Protein AF-A0A6A0CVZ5-F1 (afdb_monomer)

Secondary structure (DSSP, 8-state):
---------------SS---TTS--EEE-STTTT-TT-BHHHHHHTT----S--B---HHHHHHT-TTSS-SEEEEESS---EEE-SS-EEEEHHHHHHHHHHHTTT--BHHHHHHHHHHHHHHHSTT-HHHHHHEEEEE-TT-BTT---

Mean predicted aligned error: 9.69 Å

Solvent-accessible surface area (backbone atoms only — not comparable to full-atom values): 8809 Å² total; per-residue (Å²): 136,88,83,83,89,83,89,78,95,71,93,72,83,85,76,92,80,86,74,62,79,86,64,42,69,44,77,43,86,40,54,40,30,38,16,76,81,37,35,34,63,60,42,42,77,74,70,42,95,57,96,57,92,48,78,44,82,19,60,46,54,54,27,52,67,34,81,99,40,63,21,70,24,32,37,18,16,43,40,84,57,51,63,44,71,60,98,92,41,47,69,31,41,41,48,25,40,51,51,30,29,62,58,26,47,75,78,40,48,36,45,39,58,14,51,49,46,7,50,53,52,34,51,71,71,34,72,86,61,61,62,58,65,69,30,50,47,79,49,64,64,48,82,42,46,63,89,56,86,133

Foldseek 3Di:
DDDDDDDDDDPPPPPPPDDDQPQDEEEDLFFQQQQQFDWPVVCVVVVHDDPDTGTDGHNQVCQCPDPPGRHQKYKDFNGGWDFDADPVGTQATSGQLVVQLVVLCVVFQQQLSSNVSSLVVRCVRPPPPVVRSVGMDMDHDSRDGRVHDD

Sequence (150 aa):
MTKTRHGSAGISLPILRHCSMATDFRSYYACLTAKLDFNSSDLREDGVPMPVNATFPCFAWSFVRHPYGGAIATVGATRVAFTGVDEEGPHWGAGLLAASFFEAYQETDILGEVFAGAQEAYANNAPGDTFTLQEFILLGDPTLKIGGYA

Nearest PDB structures (foldseek):
  8v4x-assembly1_C  TM=6.374E-01  e=7.730E-01  Homo sapiens
  1qdu-assembly2_F  TM=5.278E-01  e=1.243E+00  Homo sapiens
  8v4x-assembly4_F  TM=5.358E-01  e=2.623E+00  Homo sapiens

pLDDT: mean 80.3, std 22.87, range [24.89, 97.75]

Radius of gyration: 17.56 Å; Cα contacts (8 Å, |Δi|>4): 244; chains: 1; bounding box: 37×38×62 Å

Structure (mmCIF, N/CA/C/O backbone):
data_AF-A0A6A0CVZ5-F1
#
_entry.id   AF-A0A6A0CVZ5-F1
#
loop_
_atom_site.group_PDB
_atom_site.id
_atom_site.type_symbol
_atom_site.label_atom_id
_atom_site.label_alt_id
_atom_site.label_comp_id
_atom_site.label_asym_id
_atom_site.label_entity_id
_atom_site.label_seq_id
_atom_site.pdbx_PDB_ins_code
_atom_site.Cartn_x
_atom_site.Cartn_y
_atom_site.Cartn_z
_atom_site.occupancy
_atom_site.B_iso_or_equiv
_atom_site.auth_seq_id
_atom_site.auth_comp_id
_atom_site.auth_asym_id
_atom_site.auth_atom_id
_atom_site.pdbx_PDB_model_num
ATOM 1 N N . MET A 1 1 ? -5.000 7.008 36.499 1.00 33.66 1 MET A N 1
ATOM 2 C CA . MET A 1 1 ? -3.834 6.584 37.303 1.00 33.66 1 MET A CA 1
ATOM 3 C C . MET A 1 1 ? -2.704 6.277 36.341 1.00 33.66 1 MET A C 1
ATOM 5 O O . MET A 1 1 ? -2.853 5.443 35.462 1.00 33.66 1 MET A O 1
ATOM 9 N N . THR A 1 2 ? -1.660 7.081 36.447 1.00 31.67 2 THR A N 1
ATOM 10 C CA . THR A 1 2 ? -0.451 7.165 35.628 1.00 31.67 2 THR A CA 1
ATOM 11 C C . THR A 1 2 ? 0.339 5.855 35.597 1.00 31.67 2 THR A C 1
ATOM 13 O O . THR A 1 2 ? 0.534 5.234 36.638 1.00 31.67 2 THR A O 1
ATOM 16 N N . LYS A 1 3 ? 0.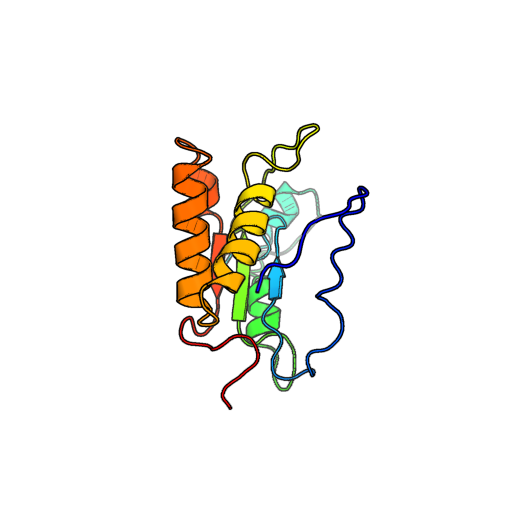856 5.464 34.423 1.00 28.48 3 LYS A N 1
ATOM 17 C CA . LYS A 1 3 ? 1.918 4.454 34.321 1.00 28.48 3 LYS A CA 1
ATOM 18 C C . LYS A 1 3 ? 3.158 5.095 33.702 1.00 28.48 3 LYS A C 1
ATOM 20 O O . LYS A 1 3 ? 3.184 5.463 32.533 1.00 28.48 3 LYS A O 1
ATOM 25 N N . THR A 1 4 ? 4.141 5.303 34.564 1.00 28.73 4 THR A N 1
ATOM 26 C CA . THR A 1 4 ? 5.464 5.879 34.322 1.00 28.73 4 THR A CA 1
ATOM 27 C C . THR A 1 4 ? 6.338 4.949 33.474 1.00 28.73 4 THR A C 1
ATOM 29 O O . THR A 1 4 ? 6.280 3.728 33.612 1.00 28.73 4 THR A O 1
ATOM 32 N N . ARG A 1 5 ? 7.160 5.554 32.606 1.00 39.94 5 ARG A N 1
ATOM 33 C CA . ARG A 1 5 ? 8.176 4.906 31.759 1.00 39.94 5 ARG A CA 1
ATOM 34 C C . ARG A 1 5 ? 9.395 4.458 32.581 1.00 39.94 5 ARG A C 1
ATOM 36 O O . ARG A 1 5 ? 9.861 5.212 33.426 1.00 39.94 5 ARG A O 1
ATOM 43 N N . HIS A 1 6 ? 9.984 3.319 32.219 1.00 27.38 6 HIS A N 1
ATOM 44 C CA . HIS A 1 6 ? 11.432 3.088 32.286 1.00 27.38 6 HIS A CA 1
ATOM 45 C C . HIS A 1 6 ? 11.864 2.281 31.053 1.00 27.38 6 HIS A C 1
ATOM 47 O O . HIS A 1 6 ? 11.118 1.429 30.577 1.00 27.38 6 HIS A O 1
ATOM 53 N N . GLY A 1 7 ? 13.011 2.660 30.486 1.00 26.14 7 GLY A N 1
ATOM 54 C CA . GLY A 1 7 ? 13.398 2.380 29.107 1.00 26.14 7 GLY A CA 1
ATOM 55 C C . GLY A 1 7 ? 14.220 1.116 28.876 1.00 26.14 7 GLY A C 1
ATOM 56 O O . GLY A 1 7 ? 14.746 0.517 29.805 1.00 26.14 7 GLY A O 1
ATOM 57 N N . SER A 1 8 ? 14.344 0.766 27.598 1.00 24.94 8 SER A N 1
ATOM 58 C CA . SER A 1 8 ? 15.576 0.364 26.908 1.00 24.94 8 SER A CA 1
ATOM 59 C C . SER A 1 8 ? 15.206 0.019 25.466 1.00 24.94 8 SER A C 1
ATOM 61 O O . SER A 1 8 ? 14.178 -0.608 25.224 1.00 24.94 8 SER A O 1
ATOM 63 N N . ALA A 1 9 ? 16.039 0.464 24.528 1.00 33.84 9 ALA A N 1
ATOM 64 C CA . ALA A 1 9 ? 15.898 0.276 23.093 1.00 33.84 9 ALA A CA 1
ATOM 65 C C . ALA A 1 9 ? 15.687 -1.195 22.699 1.00 33.84 9 ALA A C 1
ATOM 67 O O . ALA A 1 9 ? 16.358 -2.099 23.199 1.00 33.84 9 ALA A O 1
ATOM 68 N N . GLY A 1 10 ? 14.751 -1.398 21.776 1.00 24.89 10 GLY A N 1
ATOM 69 C CA . GLY A 1 10 ? 14.396 -2.686 21.204 1.00 24.89 10 GLY A CA 1
ATOM 70 C C . GLY A 1 10 ? 13.020 -2.578 20.569 1.00 24.89 10 GLY A C 1
ATOM 71 O O . GLY A 1 10 ? 12.022 -2.897 21.209 1.00 24.89 10 GLY A O 1
ATOM 72 N N . ILE A 1 11 ? 12.957 -2.107 19.321 1.00 29.30 11 ILE A N 1
ATOM 73 C CA . ILE A 1 11 ? 11.749 -2.195 18.494 1.00 29.30 11 ILE A CA 1
ATOM 74 C C . ILE A 1 11 ? 11.582 -3.677 18.122 1.00 29.30 11 ILE A C 1
ATOM 76 O O . ILE A 1 11 ? 11.914 -4.133 17.034 1.00 29.30 11 ILE A O 1
ATOM 80 N N . SER A 1 12 ? 11.149 -4.474 19.093 1.00 24.89 12 SER A N 1
ATOM 81 C CA . SER A 1 12 ? 10.522 -5.760 18.839 1.00 24.89 12 SER A CA 1
ATOM 82 C C . SER A 1 12 ? 9.123 -5.410 18.365 1.00 24.89 12 SER A C 1
ATOM 84 O O . SER A 1 12 ? 8.356 -4.902 19.172 1.00 24.89 12 SER A O 1
ATOM 86 N N . LEU A 1 13 ? 8.817 -5.592 17.076 1.00 31.86 13 LEU A N 1
ATOM 87 C CA . LEU A 1 13 ? 7.444 -5.625 16.562 1.00 31.86 13 LEU A CA 1
ATOM 88 C C . LEU A 1 13 ? 6.859 -7.003 16.923 1.00 31.86 13 LEU A C 1
ATOM 90 O O . LEU A 1 13 ? 7.119 -7.970 16.200 1.00 31.86 13 LEU A O 1
ATOM 94 N N . PRO A 1 14 ? 6.064 -7.163 17.997 1.00 29.78 14 PRO A N 1
ATOM 95 C CA . PRO A 1 14 ? 5.505 -8.442 18.378 1.00 29.78 14 PRO A CA 1
ATOM 96 C C . PRO A 1 14 ? 3.990 -8.343 18.178 1.00 29.78 14 PRO A C 1
ATOM 98 O O . PRO A 1 14 ? 3.239 -8.421 19.140 1.00 29.78 14 PRO A O 1
ATOM 101 N N . ILE A 1 15 ? 3.529 -8.055 16.955 1.00 35.09 15 ILE A N 1
ATOM 102 C CA . ILE A 1 15 ? 2.080 -7.966 16.669 1.00 35.09 15 ILE A CA 1
ATOM 103 C C . ILE A 1 15 ? 1.651 -8.930 15.548 1.00 35.09 15 ILE A C 1
ATOM 105 O O . ILE A 1 15 ? 0.480 -9.250 15.409 1.00 35.09 15 ILE A O 1
ATOM 109 N N . LEU A 1 16 ? 2.591 -9.558 14.835 1.00 34.28 16 LEU A N 1
ATOM 110 C CA . LEU A 1 16 ? 2.291 -10.522 13.763 1.00 34.28 16 LEU A CA 1
ATOM 111 C C . LEU A 1 16 ? 2.191 -11.989 14.229 1.00 34.28 16 LEU A C 1
ATOM 113 O O . LEU A 1 16 ? 2.517 -12.915 13.487 1.00 34.28 16 LEU A O 1
ATOM 117 N N . ARG A 1 17 ? 1.754 -12.243 15.468 1.00 30.12 17 ARG A N 1
ATOM 118 C CA . ARG A 1 17 ? 1.516 -13.612 15.958 1.00 30.12 17 ARG A CA 1
ATOM 119 C C . ARG A 1 17 ? 0.166 -13.740 16.652 1.00 30.12 17 ARG A C 1
ATOM 121 O O . ARG A 1 17 ? 0.115 -13.657 17.871 1.00 30.12 17 ARG A O 1
ATOM 128 N N . HIS A 1 18 ? -0.846 -14.065 15.847 1.00 30.23 18 HIS A N 1
ATOM 129 C CA . HIS A 1 18 ? -2.138 -14.712 16.150 1.00 30.23 18 HIS A CA 1
ATOM 130 C C . HIS A 1 18 ? -3.326 -13.908 15.616 1.00 30.23 18 HIS A C 1
ATOM 132 O O . HIS A 1 18 ? -4.028 -13.239 16.366 1.00 30.23 18 HIS A O 1
ATOM 138 N N . CYS A 1 19 ? -3.616 -14.059 14.324 1.00 25.06 19 CYS A N 1
ATOM 139 C CA . CYS A 1 19 ? -4.991 -13.961 13.853 1.00 25.06 19 CYS A CA 1
ATOM 140 C C . CYS A 1 19 ? -5.268 -15.130 12.901 1.00 25.06 19 CYS A C 1
ATOM 142 O O . CYS A 1 19 ? -4.420 -15.510 12.097 1.00 25.06 19 CYS A O 1
ATOM 144 N N . SER A 1 20 ? -6.416 -15.770 13.105 1.00 26.02 20 SER A N 1
ATOM 145 C CA . SER A 1 20 ? -6.880 -16.970 12.409 1.00 26.02 20 SER A CA 1
ATOM 146 C C . SER A 1 20 ? -6.932 -16.762 10.887 1.00 26.02 20 SER A C 1
ATOM 148 O O . SER A 1 20 ? -7.199 -15.658 10.423 1.00 26.02 20 SER A O 1
ATOM 150 N N . MET A 1 21 ? -6.725 -17.831 10.108 1.00 28.28 21 MET A N 1
ATOM 151 C CA . MET A 1 21 ? -6.599 -17.856 8.632 1.00 28.28 21 MET A CA 1
ATOM 152 C C . MET A 1 21 ? -7.810 -17.321 7.827 1.00 28.28 21 MET A C 1
ATOM 154 O O . MET A 1 21 ? -7.831 -17.458 6.608 1.00 28.28 21 MET A O 1
ATOM 158 N N . ALA A 1 22 ? -8.813 -16.716 8.468 1.00 27.78 22 ALA A N 1
ATOM 159 C CA . ALA A 1 22 ? -10.002 -16.149 7.826 1.00 27.78 22 ALA A CA 1
ATOM 160 C C . ALA A 1 22 ? -10.139 -14.616 7.981 1.00 27.78 22 ALA A C 1
ATOM 162 O O . ALA A 1 22 ? -11.060 -14.043 7.407 1.00 27.78 22 ALA A O 1
ATOM 163 N N . THR A 1 23 ? -9.254 -13.941 8.730 1.00 37.59 23 THR A N 1
ATOM 164 C CA . THR A 1 23 ? -9.382 -12.505 9.077 1.00 37.59 23 THR A CA 1
ATOM 165 C C . THR A 1 23 ? -8.113 -11.672 8.837 1.00 37.59 23 THR A C 1
ATOM 167 O O . THR A 1 23 ? -7.984 -10.582 9.388 1.00 37.59 23 THR A O 1
ATOM 170 N N . ASP A 1 24 ? -7.152 -12.164 8.047 1.00 55.34 24 ASP A N 1
ATOM 171 C CA . ASP A 1 24 ? -5.836 -11.522 7.899 1.00 55.34 24 ASP A CA 1
ATOM 172 C C . ASP A 1 24 ? -5.861 -10.437 6.802 1.00 55.34 24 ASP A C 1
ATOM 174 O O . ASP A 1 24 ? -5.843 -10.730 5.603 1.00 55.34 24 ASP A O 1
ATOM 178 N N . PHE A 1 25 ? -5.938 -9.167 7.210 1.00 47.16 25 PHE A N 1
ATOM 179 C CA . PHE A 1 25 ? -5.551 -8.039 6.360 1.00 47.16 25 PHE A CA 1
ATOM 180 C C . PHE A 1 25 ? -4.025 -8.044 6.202 1.00 47.16 25 PHE A C 1
ATOM 182 O O . PHE A 1 25 ? -3.302 -8.121 7.195 1.00 47.16 25 PHE A O 1
ATOM 189 N N . ARG A 1 26 ? -3.517 -7.920 4.968 1.00 56.50 26 ARG A N 1
ATOM 190 C CA . ARG A 1 26 ? -2.067 -7.900 4.706 1.00 56.50 26 ARG A CA 1
ATOM 191 C C . ARG A 1 26 ? -1.600 -6.596 4.085 1.00 56.50 26 ARG A C 1
ATOM 193 O O . ARG A 1 26 ? -2.013 -6.241 2.986 1.00 56.50 26 ARG A O 1
ATOM 200 N N . SER A 1 27 ? -0.661 -5.939 4.757 1.00 55.91 27 SER A N 1
ATOM 201 C CA . SER A 1 27 ? 0.043 -4.787 4.201 1.00 55.91 27 SER A CA 1
ATOM 202 C C . SER A 1 27 ? 1.389 -5.202 3.606 1.00 55.91 27 SER A C 1
ATOM 204 O O . SER A 1 27 ? 2.180 -5.888 4.259 1.00 55.91 27 SER A O 1
ATOM 206 N N . TYR A 1 28 ? 1.638 -4.798 2.362 1.00 59.91 28 TYR A N 1
ATOM 207 C CA . TYR A 1 28 ? 2.863 -5.064 1.619 1.00 59.91 28 TYR A CA 1
ATOM 208 C C . TYR A 1 28 ? 3.589 -3.756 1.306 1.00 59.91 28 TYR A C 1
ATOM 210 O O . TYR A 1 28 ? 3.269 -3.052 0.350 1.00 59.91 28 TYR A O 1
ATOM 218 N N . TYR A 1 29 ? 4.636 -3.468 2.070 1.00 64.06 29 TYR A N 1
ATOM 219 C CA . TYR A 1 29 ? 5.532 -2.336 1.825 1.00 64.06 29 TYR A CA 1
ATOM 220 C C . TYR A 1 29 ? 6.680 -2.758 0.905 1.00 64.06 29 TYR A C 1
ATOM 222 O O . TYR A 1 29 ? 7.848 -2.749 1.285 1.00 64.06 29 TYR A O 1
ATOM 230 N N . ALA A 1 30 ? 6.320 -3.232 -0.289 1.00 78.25 30 ALA A N 1
ATOM 231 C CA . ALA A 1 30 ? 7.248 -3.750 -1.286 1.00 78.25 30 ALA A CA 1
ATOM 232 C C . ALA A 1 30 ? 6.800 -3.385 -2.706 1.00 78.25 30 ALA A C 1
ATOM 234 O O . ALA A 1 30 ? 5.603 -3.253 -2.981 1.00 78.25 30 ALA A O 1
ATOM 235 N N . CYS A 1 31 ? 7.779 -3.262 -3.602 1.00 88.19 31 CYS A N 1
ATOM 236 C CA . CYS A 1 31 ? 7.598 -2.812 -4.977 1.00 88.19 31 CYS A CA 1
ATOM 237 C C . CYS A 1 31 ? 6.592 -3.667 -5.756 1.00 88.19 31 CYS A C 1
ATOM 239 O O . CYS A 1 31 ? 6.620 -4.894 -5.679 1.00 88.19 31 CYS A O 1
ATOM 241 N N . LEU A 1 32 ? 5.760 -3.001 -6.561 1.00 88.75 32 LEU A N 1
ATOM 242 C CA . LEU A 1 32 ? 4.906 -3.568 -7.614 1.00 88.75 32 LEU A CA 1
ATOM 243 C C . LEU A 1 32 ? 3.860 -4.585 -7.126 1.00 88.75 32 LEU A C 1
ATOM 245 O O . LEU A 1 32 ? 3.143 -5.177 -7.934 1.00 88.75 32 LEU A O 1
ATOM 249 N N . THR A 1 33 ? 3.720 -4.772 -5.813 1.00 91.50 33 THR A N 1
ATOM 250 C CA . THR A 1 33 ? 2.832 -5.778 -5.218 1.00 91.50 33 THR A CA 1
ATOM 251 C C . THR A 1 33 ? 1.364 -5.563 -5.578 1.00 91.50 33 THR A C 1
ATOM 253 O O . THR A 1 33 ? 0.626 -6.539 -5.717 1.00 91.50 33 THR A O 1
ATOM 256 N N . ALA A 1 34 ? 0.947 -4.318 -5.800 1.00 93.94 34 ALA A N 1
ATOM 257 C CA . ALA A 1 34 ? -0.405 -3.944 -6.200 1.00 93.94 34 ALA A CA 1
ATOM 258 C C . ALA A 1 34 ? -0.493 -3.397 -7.636 1.00 93.94 34 ALA A C 1
ATOM 260 O O . ALA A 1 34 ? -1.502 -2.787 -7.987 1.00 93.94 34 ALA A O 1
ATOM 261 N N . LYS A 1 35 ? 0.516 -3.619 -8.495 1.00 93.62 35 LYS A N 1
ATOM 262 C CA . LYS A 1 35 ? 0.475 -3.168 -9.896 1.00 93.62 35 LYS A CA 1
ATOM 263 C C . LYS A 1 35 ? -0.622 -3.896 -10.684 1.00 93.62 35 LYS A C 1
ATOM 265 O O . LYS A 1 35 ? -0.444 -5.043 -11.081 1.00 93.62 35 LYS A O 1
ATOM 270 N N . LEU A 1 36 ? -1.765 -3.243 -10.891 1.00 91.19 36 LEU A N 1
ATOM 271 C CA . LEU A 1 36 ? -2.979 -3.857 -11.454 1.00 91.19 36 LEU A CA 1
ATOM 272 C C . LEU A 1 36 ? -2.840 -4.304 -12.916 1.00 91.19 36 LEU A C 1
ATOM 274 O O . LEU A 1 36 ? -3.550 -5.206 -13.352 1.00 91.19 36 LEU A O 1
ATOM 278 N N . ASP A 1 37 ? -1.928 -3.687 -13.656 1.00 90.75 37 ASP A N 1
ATOM 279 C CA . ASP A 1 37 ? -1.654 -3.898 -15.076 1.00 90.75 37 ASP A CA 1
ATOM 280 C C . ASP A 1 37 ? -0.350 -4.681 -15.326 1.00 90.75 37 ASP A C 1
ATOM 282 O O . ASP A 1 37 ? 0.233 -4.608 -16.412 1.00 90.75 37 ASP A O 1
ATOM 286 N N . PHE A 1 38 ? 0.098 -5.454 -14.329 1.00 90.31 38 PHE A N 1
ATOM 287 C CA . PHE A 1 38 ? 1.332 -6.235 -14.404 1.00 90.31 38 PHE A CA 1
ATOM 288 C C . PHE A 1 38 ? 1.306 -7.241 -15.560 1.00 90.31 38 PHE A C 1
ATOM 290 O O . PHE A 1 38 ? 0.388 -8.059 -15.710 1.00 90.31 38 PHE A O 1
ATOM 297 N N . ASN A 1 39 ? 2.338 -7.207 -16.394 1.00 92.38 39 ASN A N 1
ATOM 298 C CA . ASN A 1 39 ? 2.405 -8.035 -17.582 1.00 92.38 39 ASN A CA 1
ATOM 299 C C . ASN A 1 39 ? 3.846 -8.437 -17.935 1.00 92.38 39 ASN A C 1
ATOM 301 O O . ASN A 1 39 ? 4.829 -8.065 -17.304 1.00 92.38 39 ASN A O 1
ATOM 305 N N . SER A 1 40 ? 3.974 -9.265 -18.965 1.00 90.38 40 SER A N 1
ATOM 306 C CA . SER A 1 40 ? 5.253 -9.808 -19.421 1.00 90.38 40 SER A CA 1
ATOM 307 C C . SER A 1 40 ? 6.290 -8.763 -19.853 1.00 90.38 40 SER A C 1
ATOM 309 O O . SER A 1 40 ? 7.465 -9.111 -19.889 1.00 90.38 40 SER A O 1
ATOM 311 N N . SER A 1 41 ? 5.905 -7.529 -20.202 1.00 90.12 41 SER A N 1
ATOM 312 C CA . SER A 1 41 ? 6.863 -6.457 -20.496 1.00 90.12 41 SER A CA 1
ATOM 313 C C . SER A 1 41 ? 7.596 -6.005 -19.241 1.00 90.12 41 SER A C 1
ATOM 315 O O . SER A 1 41 ? 8.806 -5.844 -19.311 1.00 90.12 41 SER A O 1
ATOM 317 N N . ASP A 1 42 ? 6.900 -5.900 -18.104 1.00 87.38 42 ASP A N 1
ATOM 318 C CA . ASP A 1 42 ? 7.501 -5.534 -16.814 1.00 87.38 42 ASP A CA 1
ATOM 319 C C . ASP A 1 42 ? 8.616 -6.524 -16.445 1.00 87.38 42 ASP A C 1
ATOM 321 O O . ASP A 1 42 ? 9.741 -6.143 -16.145 1.00 87.38 42 ASP A O 1
ATOM 325 N N . LEU A 1 43 ? 8.345 -7.824 -16.607 1.00 86.62 43 LEU A N 1
ATOM 326 C CA . LEU A 1 43 ? 9.337 -8.878 -16.381 1.00 86.62 43 LEU A CA 1
ATOM 327 C C . LEU A 1 43 ? 10.556 -8.759 -17.307 1.00 86.62 43 LEU A C 1
ATOM 329 O O . LEU A 1 43 ? 11.675 -9.039 -16.886 1.00 86.62 43 LEU A O 1
ATOM 333 N N . ARG A 1 44 ? 10.357 -8.360 -18.570 1.00 89.38 44 ARG A N 1
ATOM 334 C CA . ARG A 1 44 ? 11.461 -8.173 -19.528 1.00 89.38 44 ARG A CA 1
ATOM 335 C C . ARG A 1 44 ? 12.298 -6.946 -19.189 1.00 89.38 44 ARG A C 1
ATOM 337 O O . ARG A 1 44 ? 13.514 -7.007 -19.348 1.00 89.38 44 ARG A O 1
ATOM 344 N N . GLU A 1 45 ? 11.665 -5.862 -18.746 1.00 86.94 45 GLU A N 1
ATOM 345 C CA . GLU A 1 45 ? 12.354 -4.664 -18.252 1.00 86.94 45 GLU A CA 1
ATOM 346 C C . GLU A 1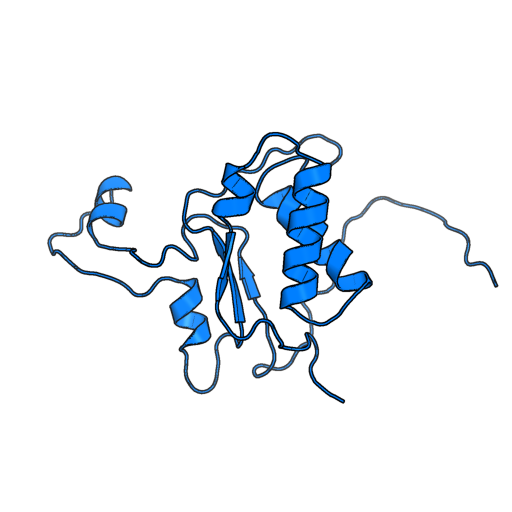 45 ? 13.227 -4.999 -17.033 1.00 86.94 45 GLU A C 1
ATOM 348 O O . GLU A 1 45 ? 14.365 -4.539 -16.957 1.00 86.94 45 GLU A O 1
ATOM 353 N N . ASP A 1 46 ? 12.762 -5.910 -16.174 1.00 83.12 46 ASP A N 1
ATOM 354 C CA . ASP A 1 46 ? 13.515 -6.451 -15.034 1.00 83.12 46 ASP A CA 1
ATOM 355 C C . ASP A 1 46 ? 14.544 -7.542 -15.417 1.00 83.12 46 ASP A C 1
ATOM 357 O O . ASP A 1 46 ? 15.193 -8.138 -14.555 1.00 83.12 46 ASP A O 1
ATOM 361 N N . GLY A 1 47 ? 14.724 -7.830 -16.712 1.00 86.88 47 GLY A N 1
ATOM 362 C CA . GLY A 1 47 ? 15.724 -8.779 -17.216 1.00 86.88 47 GLY A CA 1
ATOM 363 C C . GLY A 1 47 ? 15.311 -10.255 -17.175 1.00 86.88 47 GLY A C 1
ATOM 364 O O . GLY A 1 47 ? 16.141 -11.132 -17.426 1.00 86.88 47 GLY A O 1
ATOM 365 N N . VAL A 1 48 ? 14.041 -10.563 -16.901 1.00 85.19 48 VAL A N 1
ATOM 366 C CA . VAL A 1 48 ? 13.502 -11.928 -16.949 1.00 85.19 48 VAL A CA 1
ATOM 367 C C . VAL A 1 48 ? 13.086 -12.268 -18.388 1.00 85.19 48 VAL A C 1
ATOM 369 O O . VAL A 1 48 ? 12.196 -11.624 -18.954 1.00 85.19 48 VAL A O 1
ATOM 372 N N . PRO A 1 49 ? 13.679 -13.303 -19.016 1.00 84.69 49 PRO A N 1
ATOM 373 C CA . PRO A 1 49 ? 13.351 -13.663 -20.388 1.00 84.69 49 PRO A CA 1
ATOM 374 C C . PRO A 1 49 ? 11.957 -14.301 -20.462 1.00 84.69 49 PRO A C 1
ATOM 376 O O . PRO A 1 49 ? 11.777 -15.478 -20.156 1.00 84.69 49 PRO A O 1
ATOM 379 N N . MET A 1 50 ? 10.967 -13.520 -20.902 1.00 85.12 50 MET A N 1
ATOM 380 C CA . MET 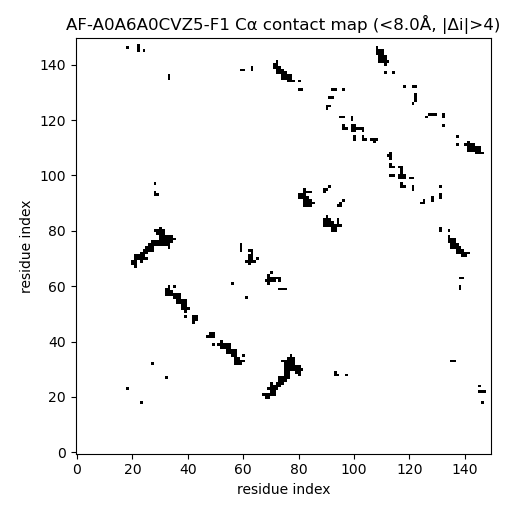A 1 50 ? 9.596 -13.981 -21.139 1.00 85.12 50 MET A CA 1
ATOM 381 C C . MET A 1 50 ? 9.264 -13.922 -22.641 1.00 85.12 50 MET A C 1
ATOM 383 O O . MET A 1 50 ? 9.022 -12.829 -23.162 1.00 85.12 50 MET A O 1
ATOM 387 N N . PRO A 1 51 ? 9.228 -15.065 -23.353 1.00 84.50 51 PRO A N 1
ATOM 388 C CA . PRO A 1 51 ? 9.065 -15.100 -24.810 1.00 84.50 51 PRO A CA 1
ATOM 389 C C . PRO A 1 51 ? 7.627 -14.840 -25.287 1.00 84.50 51 PRO A C 1
ATOM 391 O O . PRO A 1 51 ? 7.396 -14.697 -26.484 1.00 84.50 51 PRO A O 1
ATOM 394 N N . VAL A 1 52 ? 6.656 -14.785 -24.373 1.00 89.56 52 VAL A N 1
ATOM 395 C CA . VAL A 1 52 ? 5.230 -14.609 -24.682 1.00 89.56 52 VAL A CA 1
ATOM 396 C C . VAL A 1 52 ? 4.689 -13.313 -24.086 1.00 89.56 52 VAL A C 1
ATOM 398 O O . VAL A 1 52 ? 5.147 -12.873 -23.030 1.00 89.56 52 VAL A O 1
ATOM 401 N N . ASN A 1 53 ? 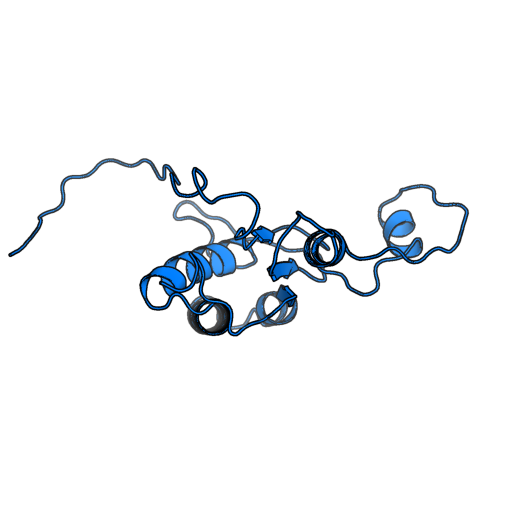3.712 -12.706 -24.765 1.00 91.12 53 ASN A N 1
ATOM 402 C CA . ASN A 1 53 ? 2.924 -11.606 -24.212 1.00 91.12 53 ASN A CA 1
ATOM 403 C C . ASN A 1 53 ? 1.824 -12.186 -23.319 1.00 91.12 53 ASN A C 1
ATOM 405 O O . ASN A 1 53 ? 0.936 -12.880 -23.811 1.00 91.12 53 ASN A O 1
ATOM 409 N N . ALA A 1 54 ? 1.894 -11.912 -22.022 1.00 89.50 54 ALA A N 1
ATOM 410 C CA . ALA A 1 54 ? 0.927 -12.383 -21.039 1.00 89.50 54 ALA A CA 1
ATOM 411 C C . ALA A 1 54 ? 0.657 -11.299 -19.993 1.00 89.50 54 ALA A C 1
ATOM 413 O O . ALA A 1 54 ? 1.566 -10.562 -19.613 1.00 89.50 54 ALA A O 1
ATOM 414 N N . THR A 1 55 ? -0.584 -11.227 -19.521 1.00 90.69 55 THR A N 1
ATOM 415 C CA . THR A 1 55 ? -0.985 -10.404 -18.374 1.00 90.69 55 THR A CA 1
ATOM 416 C C . THR A 1 55 ? -1.116 -11.309 -17.162 1.00 90.69 55 THR A C 1
ATOM 418 O O . THR A 1 55 ? -1.674 -12.405 -17.268 1.00 90.69 55 THR A O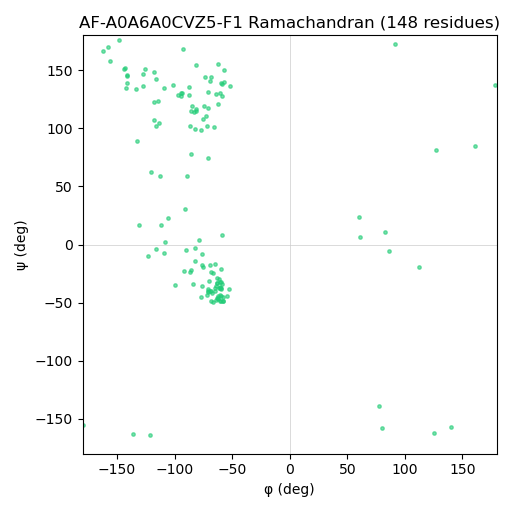 1
ATOM 421 N N . PHE A 1 56 ? -0.621 -10.858 -16.016 1.00 89.25 56 PHE A N 1
ATOM 422 C CA . PHE A 1 56 ? -0.687 -11.618 -14.776 1.00 89.25 56 PHE A CA 1
ATOM 423 C C . PHE A 1 56 ? -1.550 -10.863 -13.763 1.00 89.25 56 PHE A C 1
ATOM 425 O O . PHE A 1 56 ? -1.495 -9.635 -13.711 1.00 89.25 56 PHE A O 1
ATOM 432 N N . PRO A 1 57 ? -2.359 -11.561 -12.947 1.00 90.38 57 PRO A N 1
ATOM 433 C CA . PRO A 1 57 ? -2.990 -10.908 -11.811 1.00 90.38 57 PRO A CA 1
ATOM 434 C C . PRO A 1 57 ? -1.899 -10.353 -10.893 1.00 90.38 57 PRO A C 1
ATOM 436 O O . PRO A 1 57 ? -0.891 -11.022 -10.651 1.00 90.38 57 PRO A O 1
ATOM 439 N N . CYS A 1 58 ? -2.101 -9.144 -10.369 1.00 90.19 58 CYS A N 1
ATOM 440 C CA . CYS A 1 58 ? -1.134 -8.574 -9.442 1.00 90.19 58 CYS A CA 1
ATOM 441 C C . CYS A 1 58 ? -1.019 -9.438 -8.178 1.00 90.19 58 CYS A C 1
ATOM 443 O O . CYS A 1 58 ? -1.938 -10.188 -7.812 1.00 90.19 58 CYS A O 1
ATOM 445 N N . PHE A 1 59 ? 0.132 -9.351 -7.516 1.00 90.44 59 PHE A N 1
ATOM 446 C CA . PHE A 1 59 ? 0.436 -10.185 -6.359 1.00 90.44 59 PHE A CA 1
ATOM 447 C C . PHE A 1 59 ? -0.607 -10.003 -5.249 1.00 90.44 59 PHE A C 1
ATOM 449 O O . PHE A 1 59 ? -1.188 -10.979 -4.782 1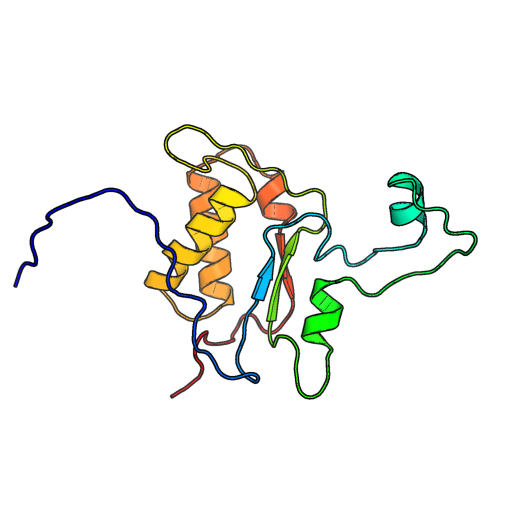.00 90.44 59 PHE A O 1
ATOM 456 N N . ALA A 1 60 ? -0.926 -8.756 -4.902 1.00 92.19 60 ALA A N 1
ATOM 457 C CA . ALA A 1 60 ? -1.930 -8.410 -3.904 1.00 92.19 60 ALA A CA 1
ATOM 458 C C . ALA A 1 60 ? -3.326 -8.954 -4.268 1.00 92.19 60 ALA A C 1
ATOM 460 O O . ALA A 1 60 ? -3.983 -9.597 -3.448 1.00 92.19 60 ALA A O 1
ATOM 461 N N . TRP A 1 61 ? -3.749 -8.812 -5.529 1.00 91.56 61 TRP A N 1
ATOM 462 C CA . TRP A 1 61 ? -5.033 -9.339 -6.006 1.00 91.56 61 TRP A CA 1
ATOM 463 C C . TRP A 1 61 ? -5.119 -10.864 -5.934 1.00 91.56 61 TRP A C 1
ATOM 465 O O . TRP A 1 61 ? -6.186 -11.413 -5.660 1.00 91.56 61 TRP A O 1
ATOM 475 N N . SER A 1 62 ? -3.997 -11.558 -6.127 1.00 91.38 62 SER A N 1
ATOM 476 C CA . SER A 1 62 ? -3.938 -13.017 -6.007 1.00 91.38 62 SER A CA 1
ATOM 477 C C . SER A 1 62 ? -4.252 -13.498 -4.585 1.00 91.38 62 SER A C 1
ATOM 479 O O . SER A 1 62 ? -4.819 -14.578 -4.438 1.00 91.38 62 SER A O 1
ATOM 481 N N . PHE A 1 63 ? -3.962 -12.692 -3.554 1.00 90.44 63 PHE A N 1
ATOM 482 C CA . PHE A 1 63 ? -4.385 -12.962 -2.174 1.00 90.44 63 PHE A CA 1
ATOM 483 C C . PHE A 1 63 ? -5.860 -12.639 -1.947 1.00 90.44 63 PHE A C 1
ATOM 485 O O . PHE A 1 63 ? -6.556 -13.460 -1.358 1.00 90.44 63 PHE A O 1
ATOM 492 N N . VAL A 1 64 ? -6.332 -11.488 -2.438 1.00 91.38 64 VAL A N 1
ATOM 493 C CA . VAL A 1 64 ? -7.732 -11.047 -2.271 1.00 91.38 64 VAL A CA 1
ATOM 494 C C . VAL A 1 64 ? -8.721 -12.002 -2.947 1.00 91.38 64 VAL A C 1
ATOM 496 O O . VAL A 1 64 ? -9.829 -12.221 -2.468 1.00 91.38 64 VAL A O 1
ATOM 499 N N . ARG A 1 65 ? -8.325 -12.609 -4.069 1.00 90.56 65 ARG A N 1
ATOM 500 C CA . ARG A 1 65 ? -9.166 -13.529 -4.849 1.00 90.56 65 ARG A CA 1
ATOM 501 C C . ARG A 1 65 ? -9.059 -14.991 -4.444 1.00 90.56 65 ARG A C 1
ATOM 503 O O . ARG A 1 65 ? -9.753 -15.809 -5.049 1.00 90.56 65 ARG A O 1
ATOM 510 N N . HIS A 1 66 ? -8.170 -15.349 -3.520 1.00 89.88 66 HIS A N 1
ATOM 511 C CA . HIS A 1 66 ? -7.928 -16.751 -3.207 1.00 89.88 66 HIS A CA 1
ATOM 512 C C . HIS A 1 66 ? -9.128 -17.344 -2.452 1.00 89.88 66 HIS A C 1
ATOM 514 O O . HIS A 1 66 ? -9.441 -16.891 -1.353 1.00 89.88 66 HIS A O 1
ATOM 520 N N . PRO A 1 67 ? -9.833 -18.348 -3.002 1.00 87.00 67 PRO A N 1
ATOM 521 C CA . PRO A 1 67 ? -10.971 -18.931 -2.309 1.00 87.00 67 PRO A CA 1
ATOM 522 C C . PRO A 1 67 ? -10.492 -19.714 -1.082 1.00 87.00 67 PRO A C 1
ATOM 524 O O . PRO A 1 67 ? -9.488 -20.420 -1.142 1.00 87.00 67 PRO A O 1
ATOM 527 N N . TYR A 1 68 ? -11.241 -19.625 0.019 1.00 85.81 68 TYR A N 1
ATOM 528 C CA . TYR A 1 68 ? -10.978 -20.368 1.262 1.00 85.81 68 TYR A CA 1
ATOM 529 C C . TYR A 1 68 ? -9.609 -20.087 1.918 1.00 85.81 68 TYR A C 1
ATOM 531 O O . TYR A 1 68 ? -9.109 -20.914 2.679 1.00 85.81 68 TYR A O 1
ATOM 539 N N . GLY A 1 69 ? -9.006 -18.927 1.648 1.00 85.88 69 GLY A N 1
ATOM 540 C CA . GLY A 1 69 ? -7.746 -18.502 2.252 1.00 85.88 69 GLY A CA 1
ATOM 541 C C . GLY A 1 69 ? -7.313 -17.129 1.746 1.00 85.88 69 GLY A C 1
ATOM 542 O O . GLY A 1 69 ? -8.138 -16.342 1.296 1.00 85.88 69 GLY A O 1
ATOM 543 N N . GLY A 1 70 ? -6.012 -16.850 1.792 1.00 88.50 70 GLY A N 1
ATOM 544 C CA . GLY A 1 70 ? -5.465 -15.585 1.303 1.00 88.50 70 GLY A CA 1
ATOM 545 C C . GLY A 1 70 ? -5.687 -14.426 2.274 1.00 88.50 70 GLY A C 1
ATOM 546 O O . GLY A 1 70 ? -5.476 -14.579 3.475 1.00 88.50 70 GLY A O 1
ATOM 547 N N . ALA A 1 71 ? -6.044 -13.262 1.733 1.00 89.62 71 ALA A N 1
ATOM 548 C CA . ALA A 1 71 ? -6.311 -12.046 2.498 1.00 89.62 71 ALA A CA 1
ATOM 549 C C . ALA A 1 71 ? -7.684 -11.489 2.115 1.00 89.62 71 ALA A C 1
ATOM 551 O O . ALA A 1 71 ? -8.087 -11.583 0.964 1.00 89.62 71 ALA A O 1
ATOM 552 N N . ILE A 1 72 ? -8.391 -10.877 3.060 1.00 90.88 72 ILE A N 1
ATOM 553 C CA . ILE A 1 72 ? -9.706 -10.256 2.801 1.00 90.88 72 ILE A CA 1
ATOM 554 C C . ILE A 1 72 ? -9.593 -8.814 2.286 1.00 90.88 72 ILE A C 1
ATOM 556 O O . ILE A 1 72 ? -10.493 -8.311 1.618 1.00 90.88 72 ILE A O 1
ATOM 560 N N . ALA A 1 73 ? -8.458 -8.173 2.560 1.00 93.06 73 ALA A N 1
ATOM 561 C CA . ALA A 1 73 ? -8.037 -6.918 1.964 1.00 93.06 73 ALA A CA 1
ATOM 562 C C . ALA A 1 73 ? -6.507 -6.802 2.039 1.00 93.06 73 ALA A C 1
ATOM 564 O O . ALA A 1 73 ? -5.860 -7.438 2.879 1.00 93.06 73 ALA A O 1
ATOM 565 N N . THR A 1 74 ? -5.923 -5.985 1.169 1.00 93.75 74 THR A N 1
ATOM 566 C CA . THR A 1 74 ? -4.483 -5.727 1.125 1.00 93.75 74 THR A CA 1
ATOM 567 C C . THR A 1 74 ? -4.183 -4.269 0.824 1.00 93.75 74 THR A C 1
ATOM 569 O O . THR A 1 74 ? -4.876 -3.670 0.008 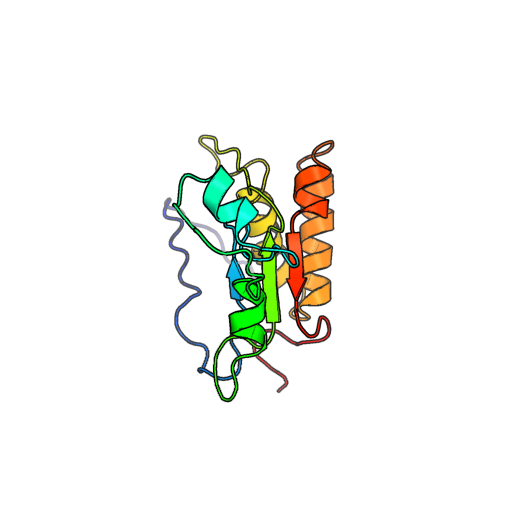1.00 93.75 74 THR A O 1
ATOM 572 N N . VAL A 1 75 ? -3.106 -3.736 1.394 1.00 94.75 75 VAL A N 1
ATOM 573 C CA . VAL A 1 75 ? -2.494 -2.475 0.947 1.00 94.75 75 VAL A CA 1
ATOM 574 C C . VAL A 1 75 ? -1.165 -2.797 0.273 1.00 94.75 75 VAL A C 1
ATOM 576 O O . VAL A 1 75 ? -0.402 -3.617 0.785 1.00 94.75 75 VAL A O 1
ATOM 579 N N . GLY A 1 76 ? -0.886 -2.191 -0.877 1.00 93.56 76 GLY A N 1
ATOM 580 C CA . GLY A 1 76 ? 0.371 -2.418 -1.588 1.00 93.56 76 GLY A CA 1
ATOM 581 C C . GLY A 1 76 ? 0.690 -1.347 -2.620 1.00 93.56 76 GLY A C 1
ATOM 582 O O . GLY A 1 76 ? -0.169 -0.548 -2.989 1.00 93.56 76 GLY A O 1
ATOM 583 N N . ALA A 1 77 ? 1.937 -1.355 -3.086 1.00 93.81 77 ALA A N 1
ATOM 584 C CA . ALA A 1 77 ? 2.466 -0.377 -4.029 1.00 93.81 77 ALA A CA 1
ATOM 585 C C . ALA A 1 77 ? 2.209 -0.779 -5.486 1.00 93.81 77 ALA A C 1
ATOM 587 O O . ALA A 1 77 ? 2.453 -1.917 -5.895 1.00 93.81 77 ALA A O 1
ATOM 588 N N . THR A 1 78 ? 1.771 0.175 -6.298 1.00 94.00 78 THR A N 1
ATOM 589 C CA . THR A 1 78 ? 1.580 0.017 -7.747 1.00 94.00 78 THR A CA 1
ATOM 590 C C . THR A 1 78 ? 2.875 0.194 -8.546 1.00 94.00 78 THR A C 1
ATOM 592 O O . THR A 1 78 ? 2.923 -0.182 -9.718 1.00 94.00 78 THR A O 1
ATOM 595 N N . ARG A 1 79 ? 3.939 0.737 -7.937 1.00 89.44 79 ARG A N 1
ATOM 596 C CA . ARG A 1 79 ? 5.249 0.987 -8.559 1.00 89.44 79 ARG A CA 1
ATOM 597 C C . ARG A 1 79 ? 6.398 0.568 -7.626 1.00 89.44 79 ARG A C 1
ATOM 599 O O . ARG A 1 79 ? 6.219 -0.273 -6.744 1.00 89.44 79 ARG A O 1
ATOM 606 N N . VAL A 1 80 ? 7.605 1.061 -7.908 1.00 88.75 80 VAL A N 1
ATOM 607 C CA . VAL A 1 80 ? 8.790 0.863 -7.067 1.00 88.75 80 VAL A CA 1
ATOM 608 C C . VAL A 1 80 ? 8.664 1.704 -5.799 1.00 88.75 80 VAL A C 1
ATOM 610 O O . VAL A 1 80 ? 8.797 2.926 -5.848 1.00 88.75 80 VAL A O 1
ATOM 613 N N . ALA A 1 81 ? 8.489 1.004 -4.681 1.00 89.50 81 ALA A N 1
ATOM 614 C CA . ALA A 1 81 ? 8.295 1.574 -3.362 1.00 89.50 81 ALA A CA 1
ATOM 615 C C . ALA A 1 81 ? 9.646 1.951 -2.742 1.00 89.50 81 ALA A C 1
ATOM 617 O O . ALA A 1 81 ? 10.366 1.097 -2.218 1.00 89.50 81 ALA A O 1
ATOM 618 N N . PHE A 1 82 ? 10.005 3.231 -2.813 1.00 89.94 82 PHE A N 1
ATOM 619 C CA . PHE A 1 82 ? 11.219 3.737 -2.176 1.00 89.94 82 PHE A CA 1
ATOM 620 C C . PHE A 1 82 ? 10.999 3.997 -0.691 1.00 89.94 82 PHE A C 1
ATOM 622 O O . PHE A 1 82 ? 9.884 4.260 -0.249 1.00 89.94 82 PHE A O 1
ATOM 629 N N . THR A 1 83 ? 12.077 3.946 0.085 1.00 90.31 83 THR A N 1
ATOM 630 C CA . THR A 1 83 ? 12.058 4.386 1.477 1.00 90.31 83 THR A CA 1
ATOM 631 C C . THR A 1 83 ? 13.366 5.090 1.802 1.00 90.31 83 THR A C 1
ATOM 633 O O . THR A 1 83 ? 14.443 4.602 1.454 1.00 90.31 83 THR A O 1
ATOM 636 N N . GLY A 1 84 ? 13.272 6.237 2.467 1.00 88.19 84 GLY A N 1
ATOM 637 C CA . GLY A 1 84 ? 14.416 6.889 3.091 1.00 88.19 84 GLY A CA 1
ATOM 638 C C . GLY A 1 84 ? 14.500 6.491 4.549 1.00 88.19 84 GLY A C 1
ATOM 639 O O . GLY A 1 84 ? 13.493 6.561 5.250 1.00 88.19 84 GLY A O 1
ATOM 640 N N . VAL A 1 85 ? 15.682 6.069 4.991 1.00 90.00 85 VAL A N 1
ATOM 641 C CA . VAL A 1 85 ? 15.948 5.673 6.378 1.00 90.00 85 VAL A CA 1
ATOM 642 C C . VAL A 1 85 ? 17.159 6.442 6.882 1.00 90.00 85 VAL A C 1
ATOM 644 O O . VAL A 1 85 ? 18.154 6.565 6.165 1.00 90.00 85 VAL A O 1
ATOM 647 N N . ASP A 1 86 ? 17.062 6.948 8.103 1.00 90.44 86 ASP A N 1
ATOM 648 C CA . ASP A 1 86 ? 18.155 7.546 8.864 1.00 90.44 86 ASP A CA 1
ATOM 649 C C . ASP A 1 86 ? 18.360 6.797 10.198 1.00 90.44 86 ASP A C 1
ATOM 651 O O . ASP A 1 86 ? 17.917 5.658 10.361 1.00 90.44 86 ASP A O 1
ATOM 655 N N . GLU A 1 87 ? 19.084 7.405 11.139 1.00 90.44 87 GLU A N 1
ATOM 656 C CA . GLU A 1 87 ? 19.355 6.818 12.458 1.00 90.44 87 GLU A CA 1
ATOM 657 C C . GLU A 1 87 ? 18.106 6.716 13.355 1.00 90.44 87 GLU A C 1
ATOM 659 O O . GLU A 1 87 ? 18.071 5.875 14.256 1.00 90.44 87 GLU A O 1
ATOM 664 N N . GLU A 1 88 ? 17.086 7.542 13.117 1.00 88.38 88 GLU A N 1
ATOM 665 C CA . GLU A 1 88 ? 15.838 7.594 13.886 1.00 88.38 88 GLU A CA 1
ATOM 666 C C . GLU A 1 88 ? 14.760 6.681 13.285 1.00 88.38 88 GLU A C 1
ATOM 668 O O . GLU A 1 88 ? 13.870 6.211 14.000 1.00 88.38 88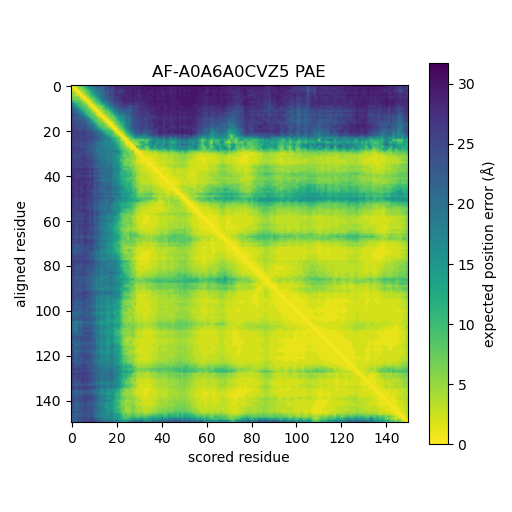 GLU A O 1
ATOM 673 N N . GLY A 1 89 ? 14.874 6.361 11.995 1.00 88.12 89 GLY A N 1
ATOM 674 C CA . GLY A 1 89 ? 14.039 5.388 11.307 1.00 88.12 89 GLY A CA 1
ATOM 675 C C . GLY A 1 89 ? 13.657 5.827 9.893 1.00 88.12 89 GLY A C 1
ATOM 676 O O . GLY A 1 89 ? 14.374 6.595 9.248 1.00 88.12 89 GLY A O 1
ATOM 677 N N . PRO A 1 90 ? 12.552 5.297 9.345 1.00 88.56 90 PRO A N 1
ATOM 678 C CA . PRO A 1 90 ? 12.068 5.723 8.045 1.00 88.56 90 PRO A CA 1
ATOM 679 C C . PRO A 1 90 ? 11.408 7.106 8.133 1.00 88.56 90 PRO A C 1
ATOM 681 O O . PRO A 1 90 ? 10.397 7.265 8.811 1.00 88.56 90 PRO A O 1
ATOM 684 N N . HIS A 1 91 ? 11.951 8.087 7.409 1.00 89.44 91 HIS A N 1
ATOM 685 C CA . HIS A 1 91 ? 11.480 9.482 7.415 1.00 89.44 91 HIS A CA 1
ATOM 686 C C . HIS A 1 91 ? 10.772 9.904 6.114 1.00 89.44 91 HIS A C 1
ATOM 688 O O . HIS A 1 91 ? 10.208 10.992 6.051 1.00 89.44 91 HIS A O 1
ATOM 694 N N . TRP A 1 92 ? 10.775 9.064 5.072 1.00 91.06 92 TRP A N 1
ATOM 695 C CA . TRP A 1 92 ? 9.882 9.180 3.910 1.00 91.06 92 TRP A CA 1
ATOM 696 C C . TRP A 1 92 ? 9.737 7.837 3.183 1.00 91.06 92 TRP A C 1
ATOM 698 O O . TRP A 1 92 ? 10.471 6.871 3.425 1.00 91.06 92 TRP A O 1
ATOM 708 N N . GLY A 1 93 ? 8.789 7.793 2.258 1.00 92.06 93 GLY A N 1
ATOM 709 C CA . GLY A 1 93 ? 8.484 6.664 1.399 1.00 92.06 93 GLY A CA 1
ATOM 710 C C . GLY A 1 93 ? 7.647 5.589 2.085 1.00 92.06 93 GLY A C 1
ATOM 711 O O . GLY A 1 93 ? 6.970 5.818 3.091 1.00 92.06 93 GLY A O 1
ATOM 712 N N . ALA A 1 94 ? 7.723 4.380 1.541 1.00 91.94 94 ALA A N 1
ATOM 713 C CA . ALA A 1 94 ? 6.966 3.218 1.985 1.00 91.94 94 ALA A CA 1
ATOM 714 C C . ALA A 1 94 ? 7.110 2.934 3.485 1.00 91.94 94 ALA A C 1
ATOM 716 O O . ALA A 1 94 ? 6.133 2.566 4.131 1.00 91.94 94 ALA A O 1
ATOM 717 N N . GLY A 1 95 ? 8.307 3.116 4.051 1.00 91.19 95 GLY A N 1
ATOM 718 C CA . GLY A 1 95 ? 8.566 2.869 5.466 1.00 91.19 95 GLY A CA 1
ATOM 719 C C . GLY A 1 95 ? 7.860 3.856 6.393 1.00 91.19 95 GLY A C 1
ATOM 720 O O . GLY A 1 95 ? 7.325 3.434 7.416 1.00 91.19 95 GLY A O 1
ATOM 721 N N . LEU A 1 96 ? 7.806 5.145 6.036 1.00 93.19 96 LEU A N 1
ATOM 722 C CA . LEU A 1 96 ? 7.084 6.132 6.842 1.00 93.19 96 LEU A CA 1
ATOM 723 C C . LEU A 1 96 ? 5.572 5.914 6.714 1.00 93.19 96 LEU A C 1
ATOM 725 O O . LEU A 1 96 ? 4.882 5.890 7.727 1.00 93.19 96 LEU A O 1
ATOM 729 N N . LEU A 1 97 ? 5.060 5.662 5.502 1.00 94.31 97 LEU A N 1
ATOM 730 C CA . LEU A 1 97 ? 3.639 5.344 5.309 1.00 94.31 97 LEU A CA 1
ATOM 731 C C . LEU A 1 97 ? 3.237 4.086 6.098 1.00 94.31 97 LEU A C 1
ATOM 733 O O . LEU A 1 97 ? 2.157 4.036 6.684 1.00 94.31 97 LEU A O 1
ATOM 737 N N . ALA A 1 98 ? 4.128 3.092 6.166 1.00 92.62 98 ALA A N 1
ATOM 738 C CA . ALA A 1 98 ? 3.938 1.900 6.979 1.00 92.62 98 ALA A CA 1
ATOM 739 C C . ALA A 1 98 ? 3.843 2.201 8.471 1.00 92.62 98 ALA A C 1
ATOM 741 O O . ALA A 1 98 ? 2.954 1.682 9.146 1.00 92.62 98 ALA A O 1
ATOM 742 N N . ALA A 1 99 ? 4.760 3.021 8.986 1.00 92.31 99 ALA A N 1
ATOM 743 C CA . ALA A 1 99 ? 4.747 3.437 10.381 1.00 92.31 99 ALA A CA 1
ATOM 744 C C . ALA A 1 99 ? 3.446 4.185 10.705 1.00 92.31 99 ALA A C 1
ATOM 746 O O . ALA A 1 99 ? 2.736 3.792 11.632 1.00 92.31 99 ALA A O 1
ATOM 747 N N . SER A 1 100 ? 3.068 5.156 9.868 1.00 94.88 100 SER A N 1
ATOM 748 C CA . SER A 1 100 ? 1.824 5.918 10.010 1.00 94.88 100 SER A CA 1
ATOM 749 C C . SER A 1 100 ? 0.571 5.038 9.961 1.00 94.88 100 SER A C 1
ATOM 751 O O . SER A 1 100 ? -0.396 5.319 10.661 1.00 94.88 100 SER A O 1
ATOM 753 N N . PHE A 1 101 ? 0.579 3.940 9.199 1.00 95.12 101 PHE A N 1
ATOM 754 C CA . PHE A 1 101 ? -0.520 2.969 9.201 1.00 95.12 101 PHE A CA 1
ATOM 755 C C . PHE A 1 101 ? -0.696 2.292 10.562 1.00 95.12 101 PHE A C 1
ATOM 757 O O . PHE A 1 101 ? -1.813 2.185 11.066 1.00 95.12 101 PHE A O 1
ATOM 764 N N . PHE A 1 102 ? 0.395 1.835 11.181 1.00 93.00 102 PHE A N 1
ATOM 765 C CA . PHE A 1 102 ? 0.321 1.194 12.496 1.00 93.00 102 PHE A CA 1
ATOM 766 C C . PHE A 1 102 ? -0.030 2.180 13.614 1.00 93.00 102 PHE A C 1
ATOM 768 O O . PHE A 1 102 ? -0.691 1.784 14.575 1.00 93.00 102 PHE A O 1
ATOM 775 N N . GLU A 1 103 ? 0.377 3.442 13.480 1.00 94.12 103 GLU A N 1
ATOM 776 C CA . GLU A 1 103 ? -0.036 4.525 14.375 1.00 94.12 103 GLU A CA 1
ATOM 777 C C . GLU A 1 103 ? -1.535 4.815 14.240 1.00 94.12 103 GLU A C 1
ATOM 779 O O . GLU A 1 103 ? -2.243 4.796 15.244 1.00 94.12 103 GLU A O 1
ATOM 784 N N . ALA A 1 104 ? -2.050 4.977 13.017 1.00 95.25 104 ALA A N 1
ATOM 785 C CA . ALA A 1 104 ? -3.476 5.203 12.765 1.00 95.25 104 ALA A CA 1
ATOM 786 C C . ALA A 1 104 ? -4.357 4.040 13.258 1.00 95.25 104 ALA A C 1
ATOM 788 O O . ALA A 1 104 ? -5.465 4.259 13.746 1.00 95.25 104 ALA A O 1
ATOM 789 N N . TYR A 1 105 ? -3.843 2.807 13.213 1.00 94.06 105 TYR A N 1
ATOM 790 C CA . TYR A 1 105 ? -4.531 1.633 13.756 1.00 94.06 105 TYR A CA 1
ATOM 791 C C . TYR A 1 105 ? -4.724 1.679 15.284 1.00 94.06 105 TYR A C 1
ATOM 793 O O . TYR A 1 105 ? -5.534 0.933 15.829 1.00 94.06 105 TYR A O 1
ATOM 801 N N . GLN A 1 106 ? -3.993 2.536 16.007 1.00 94.06 106 GLN A N 1
ATOM 802 C CA . GLN A 1 106 ? -4.245 2.744 17.438 1.00 94.06 106 GLN A CA 1
ATOM 803 C C . GLN A 1 106 ? -5.493 3.600 17.704 1.00 94.06 106 GLN A C 1
ATOM 805 O O . GLN A 1 106 ? -6.031 3.538 18.808 1.00 94.06 106 GLN A O 1
ATOM 810 N N . GLU A 1 107 ? -5.956 4.366 16.713 1.00 94.81 107 GLU A N 1
ATOM 811 C CA . GLU A 1 107 ? -7.071 5.313 16.849 1.00 94.81 107 GLU A CA 1
ATOM 812 C C . GLU A 1 107 ? -8.397 4.752 16.309 1.00 94.81 107 GLU A C 1
ATOM 814 O O . GLU A 1 107 ? -9.461 5.018 16.866 1.00 94.81 107 GLU A O 1
ATOM 819 N N . THR A 1 108 ? -8.346 3.952 15.242 1.00 94.00 108 THR A N 1
ATOM 820 C CA . THR A 1 108 ? -9.512 3.293 14.632 1.00 94.00 108 THR A CA 1
ATOM 821 C C . THR A 1 108 ? -9.143 1.894 14.150 1.00 94.00 108 THR A C 1
ATOM 823 O O . THR A 1 108 ? -7.995 1.613 13.812 1.00 94.00 108 THR A O 1
ATOM 826 N N . ASP A 1 109 ? -10.125 1.000 14.118 1.00 93.56 109 ASP A N 1
ATOM 827 C CA . ASP A 1 109 ? -9.989 -0.360 13.603 1.00 93.56 109 ASP A CA 1
ATOM 828 C C . ASP A 1 109 ? -10.716 -0.563 12.264 1.00 93.56 109 ASP A C 1
ATOM 830 O O . ASP A 1 109 ? -10.674 -1.660 11.705 1.00 93.56 109 ASP A O 1
ATOM 834 N N . ILE A 1 110 ? -11.328 0.482 11.697 1.00 96.12 110 ILE A N 1
ATOM 835 C CA . ILE A 1 110 ? -11.905 0.441 10.349 1.00 96.12 110 ILE A CA 1
ATOM 836 C C . ILE A 1 110 ? -10.794 0.646 9.323 1.00 96.12 110 ILE A C 1
ATOM 838 O O . ILE A 1 110 ? -10.179 1.706 9.247 1.00 96.12 110 ILE A O 1
ATOM 842 N N . LEU A 1 111 ? -10.548 -0.364 8.493 1.00 95.62 111 LEU A N 1
ATOM 843 C CA . LEU A 1 111 ? -9.385 -0.438 7.612 1.00 95.62 111 LEU A CA 1
ATOM 844 C C . LEU A 1 111 ? -9.224 0.786 6.696 1.00 95.62 111 LEU A C 1
ATOM 846 O O . LEU A 1 111 ? -8.116 1.295 6.529 1.00 95.62 111 LEU A O 1
ATOM 850 N N . GLY A 1 112 ? -10.313 1.252 6.091 1.00 96.44 112 GLY A N 1
ATOM 851 C CA . GLY A 1 112 ? -10.305 2.427 5.226 1.00 96.44 112 GLY A CA 1
ATOM 852 C C . GLY A 1 112 ? -9.957 3.705 5.984 1.00 96.44 112 GLY A C 1
ATOM 853 O O . GLY A 1 112 ? -9.221 4.534 5.457 1.00 96.44 112 GLY A O 1
ATOM 854 N N . GLU A 1 113 ? -10.422 3.838 7.228 1.00 97.75 113 GLU A N 1
ATOM 855 C CA . GLU A 1 113 ? -10.087 4.974 8.092 1.00 97.75 113 GLU A CA 1
ATOM 856 C C . GLU A 1 113 ? -8.627 4.912 8.546 1.00 97.75 113 GLU A C 1
ATOM 858 O O . GLU A 1 113 ? -7.940 5.928 8.509 1.00 97.75 113 GLU A O 1
ATOM 863 N N . VAL A 1 114 ? -8.117 3.720 8.883 1.00 97.31 114 VAL A N 1
ATOM 864 C CA . VAL A 1 114 ? -6.694 3.511 9.200 1.00 97.31 114 VAL A CA 1
ATOM 865 C C . VAL A 1 114 ? -5.818 3.928 8.024 1.00 97.31 114 VAL A C 1
ATOM 867 O O . VAL A 1 114 ? -4.851 4.667 8.199 1.00 97.31 114 VAL A O 1
ATOM 870 N N . PHE A 1 115 ? -6.151 3.475 6.813 1.00 96.81 115 PHE A N 1
ATOM 871 C CA . PHE A 1 115 ? -5.359 3.794 5.629 1.00 96.81 115 PHE A CA 1
ATOM 872 C C . PHE A 1 115 ? -5.429 5.284 5.272 1.00 96.81 115 PHE A C 1
ATOM 874 O O . PHE A 1 115 ? -4.393 5.885 4.991 1.00 96.81 115 PHE A O 1
ATOM 881 N N . ALA A 1 116 ? -6.612 5.900 5.348 1.00 97.38 116 ALA A N 1
ATOM 882 C CA . ALA A 1 116 ? -6.770 7.336 5.127 1.00 97.38 116 ALA A CA 1
ATOM 883 C C . ALA A 1 116 ? -5.998 8.161 6.171 1.00 97.38 116 ALA A C 1
ATOM 885 O O . ALA A 1 116 ? -5.238 9.054 5.804 1.00 97.38 116 ALA A O 1
ATOM 886 N N . GLY A 1 117 ? -6.105 7.810 7.456 1.00 97.50 117 GLY A N 1
ATOM 887 C CA . GLY A 1 117 ? -5.354 8.459 8.532 1.00 97.50 117 GLY A CA 1
ATOM 888 C C . GLY A 1 117 ? -3.840 8.328 8.351 1.00 97.50 117 GLY A C 1
ATOM 889 O O . GLY A 1 117 ? -3.102 9.289 8.567 1.00 97.50 117 GLY A O 1
ATOM 890 N N . ALA A 1 118 ? -3.367 7.177 7.864 1.00 96.62 118 ALA A N 1
ATOM 891 C CA . ALA A 1 118 ? -1.963 6.976 7.517 1.00 96.62 118 ALA A CA 1
ATOM 892 C C . ALA A 1 118 ? -1.504 7.913 6.391 1.00 96.62 118 ALA A C 1
ATOM 894 O O . ALA A 1 118 ? -0.427 8.500 6.479 1.00 96.62 118 ALA A O 1
ATOM 895 N N . GLN A 1 119 ? -2.318 8.069 5.341 1.00 96.38 119 GLN A N 1
ATOM 896 C CA . GLN A 1 119 ? -2.033 8.976 4.227 1.00 96.38 119 GLN A CA 1
ATOM 897 C C . GLN A 1 119 ? -2.029 10.443 4.675 1.00 96.38 119 GLN A C 1
ATOM 899 O O . GLN A 1 119 ? -1.154 11.201 4.261 1.00 96.38 119 GLN A O 1
ATOM 904 N N . GLU A 1 120 ? -2.953 10.842 5.549 1.00 96.62 120 GLU A N 1
ATOM 905 C CA . GLU A 1 120 ? -2.987 12.190 6.127 1.00 96.62 120 GLU A CA 1
ATOM 906 C C . GLU A 1 120 ? -1.745 12.472 6.982 1.00 96.62 120 GLU A C 1
ATOM 908 O O . GLU A 1 120 ? -1.079 13.494 6.798 1.00 96.62 120 GLU A O 1
ATOM 913 N N . ALA A 1 121 ? -1.381 11.551 7.877 1.00 95.44 121 ALA A N 1
ATOM 914 C CA . ALA A 1 121 ? -0.173 11.663 8.691 1.00 95.44 121 ALA A CA 1
ATOM 915 C C . ALA A 1 121 ? 1.091 11.719 7.821 1.00 95.44 121 ALA A C 1
ATOM 917 O O . ALA A 1 121 ? 1.959 12.568 8.036 1.00 95.44 121 ALA A O 1
ATOM 918 N N . TYR A 1 122 ? 1.172 10.875 6.791 1.00 95.44 122 TYR A N 1
ATOM 919 C CA . TYR A 1 122 ? 2.272 10.884 5.834 1.00 95.44 122 TYR A CA 1
ATOM 920 C C . TYR A 1 122 ? 2.388 12.226 5.104 1.00 95.44 122 TYR A C 1
ATOM 922 O O . TYR A 1 122 ? 3.472 12.805 5.052 1.00 95.44 122 TYR A O 1
ATOM 930 N N . ALA A 1 123 ? 1.276 12.752 4.579 1.00 95.38 123 ALA A N 1
ATOM 931 C CA . ALA A 1 123 ? 1.244 14.023 3.858 1.00 95.38 123 ALA A CA 1
ATOM 932 C C . ALA A 1 123 ? 1.730 15.201 4.720 1.00 95.38 123 ALA A C 1
ATOM 934 O O . ALA A 1 123 ? 2.370 16.120 4.206 1.00 95.38 123 ALA A O 1
ATOM 935 N N . ASN A 1 124 ? 1.457 15.154 6.027 1.00 94.56 124 ASN A N 1
ATOM 936 C CA . ASN A 1 124 ? 1.914 16.157 6.986 1.00 94.56 124 ASN A CA 1
ATOM 937 C C . ASN A 1 124 ? 3.405 16.013 7.341 1.00 94.56 124 ASN A C 1
ATOM 939 O O . ASN A 1 124 ? 4.079 17.024 7.531 1.00 94.56 124 ASN A O 1
ATOM 943 N N . ASN A 1 125 ? 3.923 14.783 7.422 1.00 92.19 125 ASN A N 1
ATOM 944 C CA . ASN A 1 125 ? 5.310 14.503 7.815 1.00 92.19 125 ASN A CA 1
ATOM 945 C C . ASN A 1 125 ? 6.314 14.609 6.654 1.00 92.19 125 ASN A C 1
ATOM 947 O O . ASN A 1 125 ? 7.442 15.049 6.860 1.00 92.19 125 ASN A O 1
ATOM 951 N N . ALA A 1 126 ? 5.908 14.247 5.435 1.00 90.12 126 ALA A N 1
ATOM 952 C CA . ALA A 1 126 ? 6.738 14.292 4.231 1.00 90.12 126 ALA A CA 1
ATOM 953 C C . ALA A 1 126 ? 6.115 15.204 3.151 1.00 90.12 126 ALA A C 1
ATOM 955 O O . ALA A 1 126 ? 5.763 14.738 2.058 1.00 90.12 126 ALA A O 1
ATOM 956 N N . PRO A 1 127 ? 5.959 16.517 3.423 1.00 86.69 127 PRO A N 1
ATOM 957 C CA . PRO A 1 127 ? 5.328 17.434 2.485 1.00 86.69 127 PRO A CA 1
ATOM 958 C C . PRO A 1 127 ? 6.143 17.517 1.187 1.00 86.69 127 PRO A C 1
ATOM 960 O O . PRO A 1 127 ? 7.314 17.889 1.186 1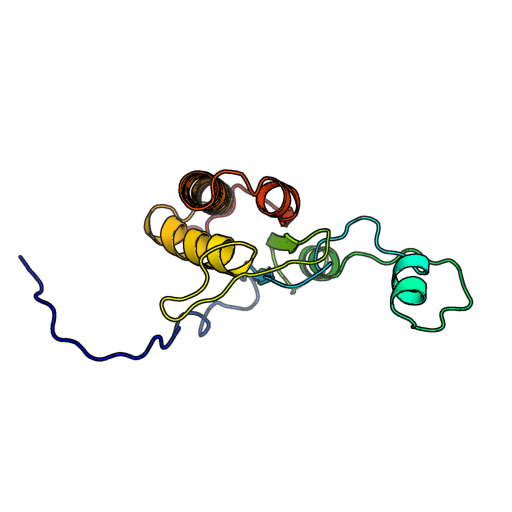.00 86.69 127 PRO A O 1
ATOM 963 N N . GLY A 1 128 ? 5.504 17.180 0.066 1.00 86.25 128 GLY A N 1
ATOM 964 C CA . GLY A 1 128 ? 6.109 17.205 -1.270 1.00 86.25 128 GLY A CA 1
ATOM 965 C C . GLY A 1 128 ? 6.292 15.828 -1.908 1.00 86.25 128 GLY A C 1
ATOM 966 O O . GLY A 1 128 ? 6.352 15.750 -3.137 1.00 86.25 128 GLY A O 1
ATOM 967 N N . ASP A 1 129 ? 6.279 14.742 -1.130 1.00 90.62 129 ASP A N 1
ATOM 968 C CA . ASP A 1 129 ? 6.277 13.389 -1.690 1.00 90.62 129 ASP A CA 1
ATOM 969 C C . ASP A 1 129 ? 4.855 12.914 -2.019 1.00 90.62 129 ASP A C 1
ATOM 971 O O . ASP A 1 129 ? 4.218 12.133 -1.312 1.00 90.62 129 ASP A O 1
ATOM 975 N N . THR A 1 130 ? 4.350 13.414 -3.142 1.00 90.00 130 THR A N 1
ATOM 976 C CA . THR A 1 130 ? 3.043 13.008 -3.674 1.00 90.00 130 THR A CA 1
ATOM 977 C C . THR A 1 130 ? 3.073 11.639 -4.352 1.00 90.00 130 THR A C 1
ATOM 979 O O . THR A 1 130 ? 2.016 11.030 -4.522 1.00 90.00 130 THR A O 1
ATOM 982 N N . PHE A 1 131 ? 4.258 11.130 -4.712 1.00 91.00 131 PHE A N 1
ATOM 983 C CA . PHE A 1 131 ? 4.387 9.846 -5.396 1.00 91.00 131 PHE A CA 1
ATOM 984 C C . PHE A 1 131 ? 4.017 8.695 -4.470 1.00 91.00 131 PHE A C 1
ATOM 986 O O . PHE A 1 131 ? 3.186 7.873 -4.849 1.00 91.00 131 PHE A O 1
ATOM 993 N N . THR A 1 132 ? 4.555 8.673 -3.249 1.00 90.75 132 THR A N 1
ATOM 994 C CA . THR A 1 132 ? 4.248 7.617 -2.272 1.00 90.75 132 THR A CA 1
ATOM 995 C C . THR A 1 132 ? 2.752 7.563 -1.943 1.00 90.75 132 THR A C 1
ATOM 997 O O . THR A 1 132 ? 2.176 6.480 -1.858 1.00 90.75 132 THR A O 1
ATOM 1000 N N . LEU A 1 133 ? 2.078 8.716 -1.843 1.00 92.88 133 LEU A N 1
ATOM 1001 C CA . LEU A 1 133 ? 0.631 8.775 -1.586 1.00 92.88 133 LEU A CA 1
ATOM 1002 C C . LEU A 1 133 ? -0.213 8.162 -2.713 1.00 92.88 133 LEU A C 1
ATOM 1004 O O . LEU A 1 133 ? -1.251 7.565 -2.438 1.00 92.88 133 LEU A O 1
ATOM 1008 N N . GLN A 1 134 ? 0.216 8.321 -3.967 1.00 92.12 134 GLN A N 1
ATOM 1009 C CA . GLN A 1 134 ? -0.483 7.788 -5.142 1.00 92.12 134 GLN A CA 1
ATOM 1010 C C . GLN A 1 134 ? -0.090 6.344 -5.462 1.00 92.12 134 GLN A C 1
ATOM 1012 O O . GLN A 1 134 ? -0.831 5.627 -6.132 1.00 92.12 134 GLN A O 1
ATOM 1017 N N . GLU A 1 135 ? 1.090 5.922 -5.019 1.00 92.81 135 GLU A N 1
ATOM 1018 C CA . GLU A 1 135 ? 1.627 4.600 -5.293 1.00 92.81 135 GLU A CA 1
ATOM 1019 C C . GLU A 1 135 ? 0.881 3.506 -4.528 1.00 92.81 135 GLU A C 1
ATOM 1021 O O . GLU A 1 135 ? 0.638 2.435 -5.091 1.00 92.81 135 GLU A O 1
ATOM 1026 N N . PHE A 1 136 ? 0.533 3.755 -3.267 1.00 94.62 136 PHE A N 1
ATOM 1027 C CA . PHE A 1 136 ? -0.100 2.761 -2.409 1.00 94.62 136 PHE A CA 1
ATOM 1028 C C . PHE A 1 136 ? -1.617 2.762 -2.564 1.00 94.62 136 PHE A C 1
ATOM 1030 O O . PHE A 1 136 ? -2.275 3.791 -2.421 1.00 94.62 136 PHE A O 1
ATOM 1037 N N . ILE A 1 137 ? -2.180 1.580 -2.807 1.00 95.19 137 ILE A N 1
ATOM 1038 C CA . ILE A 1 137 ? -3.624 1.382 -2.937 1.00 95.19 137 ILE A CA 1
ATOM 1039 C C . ILE A 1 137 ? -4.122 0.303 -1.985 1.00 95.19 137 ILE A C 1
ATOM 1041 O O . ILE A 1 137 ? -3.410 -0.657 -1.679 1.00 95.19 137 ILE A O 1
ATOM 1045 N N . LEU A 1 138 ? -5.379 0.447 -1.574 1.00 95.62 138 LEU A N 1
ATOM 1046 C CA . LEU A 1 138 ? -6.131 -0.569 -0.853 1.00 95.62 138 LEU A CA 1
ATOM 1047 C C . LEU A 1 138 ? -6.966 -1.395 -1.838 1.00 95.62 138 LEU A C 1
ATOM 1049 O O . LEU A 1 138 ? -7.736 -0.853 -2.628 1.00 95.62 138 LEU A O 1
ATOM 1053 N N . LEU A 1 139 ? -6.825 -2.717 -1.771 1.00 94.44 139 LEU A N 1
ATOM 1054 C CA . LEU A 1 139 ? -7.621 -3.692 -2.514 1.00 94.44 139 LEU A CA 1
ATOM 1055 C C . LEU A 1 139 ? -8.444 -4.519 -1.529 1.00 94.44 139 LEU A C 1
ATOM 1057 O O . LEU A 1 139 ? -7.874 -5.152 -0.646 1.00 94.44 139 LEU A O 1
ATOM 1061 N N . GLY A 1 140 ? -9.764 -4.544 -1.695 1.00 92.38 140 GLY A N 1
ATOM 1062 C CA . GLY A 1 140 ? -10.697 -5.216 -0.784 1.00 92.38 140 GLY A CA 1
ATOM 1063 C C . GLY A 1 140 ? -11.783 -4.262 -0.292 1.00 92.38 140 GLY A C 1
ATOM 1064 O O . GLY A 1 140 ? -12.010 -3.217 -0.899 1.00 92.38 140 GLY A O 1
ATOM 1065 N N . ASP A 1 141 ? -12.462 -4.632 0.793 1.00 93.56 141 ASP A N 1
ATOM 1066 C CA . ASP A 1 141 ? -13.505 -3.806 1.407 1.00 93.56 141 ASP A CA 1
ATOM 1067 C C . ASP A 1 141 ? -12.888 -2.796 2.399 1.00 93.56 141 ASP A C 1
ATOM 1069 O O . ASP A 1 141 ? -12.337 -3.214 3.422 1.00 93.56 141 ASP A O 1
ATOM 1073 N N . PRO A 1 142 ? -12.962 -1.475 2.143 1.00 94.94 142 PRO A N 1
ATOM 1074 C CA . PRO A 1 142 ? -12.438 -0.467 3.064 1.00 94.94 142 PRO A CA 1
ATOM 1075 C C . PRO A 1 142 ? -13.249 -0.362 4.364 1.00 94.94 142 PRO A C 1
ATOM 1077 O O . PRO A 1 142 ? -12.755 0.185 5.343 1.00 94.94 142 PRO A O 1
ATOM 1080 N N . THR A 1 143 ? -14.480 -0.872 4.408 1.00 95.00 143 THR A N 1
ATOM 1081 C CA . THR A 1 143 ? -15.336 -0.816 5.607 1.00 95.00 143 THR A CA 1
ATOM 1082 C C . THR A 1 143 ? -15.026 -1.917 6.618 1.00 95.00 143 THR A C 1
ATOM 1084 O O . THR A 1 143 ? -15.610 -1.954 7.704 1.00 95.00 143 THR A O 1
ATOM 1087 N N . LEU A 1 144 ? -14.089 -2.803 6.274 1.00 93.38 144 LEU A N 1
ATOM 1088 C CA . LEU A 1 144 ? -13.683 -3.925 7.096 1.00 93.38 144 LEU A CA 1
ATOM 1089 C C . LEU A 1 144 ? -13.120 -3.465 8.444 1.00 93.38 144 LEU A C 1
ATOM 1091 O O . LEU A 1 144 ? -12.186 -2.668 8.504 1.00 93.38 144 LEU A O 1
ATOM 1095 N N . LYS A 1 145 ? -13.619 -4.070 9.520 1.00 93.44 145 LYS A N 1
ATOM 1096 C CA . LYS A 1 145 ? -13.047 -3.942 10.858 1.00 93.44 145 LYS A CA 1
ATOM 1097 C C . LYS A 1 145 ? -11.877 -4.912 11.051 1.00 93.44 145 LYS A C 1
ATOM 1099 O O . LYS A 1 145 ? -12.063 -6.132 11.055 1.00 93.44 145 LYS A O 1
ATOM 1104 N N . ILE A 1 146 ? -10.669 -4.383 11.213 1.00 89.25 146 ILE A N 1
ATOM 1105 C CA . ILE A 1 146 ? -9.456 -5.152 11.503 1.00 89.25 146 ILE A CA 1
ATOM 1106 C C . ILE A 1 146 ? -9.630 -5.827 12.872 1.00 89.25 146 ILE A C 1
ATOM 1108 O O . ILE A 1 146 ? -10.020 -5.198 13.849 1.00 89.25 146 ILE A O 1
ATOM 1112 N N . GLY A 1 147 ? -9.387 -7.138 12.937 1.00 85.88 147 GLY A N 1
ATOM 1113 C CA . GLY A 1 147 ? -9.669 -7.947 14.131 1.00 85.88 147 GLY A CA 1
ATOM 1114 C C . GLY A 1 147 ? -11.106 -8.483 14.221 1.00 85.88 147 GLY A C 1
ATOM 1115 O O . GLY A 1 147 ? -11.378 -9.323 15.078 1.00 85.88 147 GLY A O 1
ATOM 1116 N N . GLY A 1 148 ? -11.991 -8.091 13.297 1.00 83.62 148 GLY A N 1
ATOM 1117 C CA . GLY A 1 148 ? -13.348 -8.619 13.155 1.00 83.62 148 GLY A CA 1
ATOM 1118 C C . GLY A 1 148 ? -14.423 -7.851 13.929 1.00 83.62 148 GLY A C 1
ATOM 1119 O O . GLY A 1 148 ? -14.148 -6.946 14.716 1.00 83.62 148 GLY A O 1
ATOM 1120 N N . TYR A 1 149 ? -15.678 -8.225 13.682 1.00 77.19 149 TYR A N 1
ATOM 1121 C CA . TYR A 1 149 ? -16.853 -7.683 14.366 1.00 77.19 149 TYR A CA 1
ATOM 1122 C C . TYR A 1 149 ? -17.204 -8.590 15.552 1.00 77.19 149 TYR A C 1
ATOM 1124 O O . TYR A 1 149 ? -17.246 -9.811 15.394 1.00 77.19 149 TYR A O 1
ATOM 1132 N N . ALA A 1 150 ? -17.398 -7.991 16.729 1.00 65.62 150 ALA A N 1
ATOM 1133 C CA . ALA A 1 150 ? -17.805 -8.683 17.953 1.00 65.62 150 ALA A CA 1
ATOM 1134 C C . ALA A 1 150 ? -19.329 -8.822 18.036 1.00 65.62 150 ALA A C 1
ATOM 1136 O O . ALA A 1 150 ? -20.020 -7.882 17.579 1.00 65.62 150 ALA A O 1
#